Protein AF-A0A8X8KHN9-F1 (afdb_monomer)

Secondary structure (DSSP, 8-state):
--HHHHHHHHHHHHTTS---HHHHHHHHHHHHT-S---HHHHHHHHHHHTB-TT-BTTBB-HHHHHHHHHHHHHHHHH--

Structure (mmCIF, N/CA/C/O backbone):
data_AF-A0A8X8KHN9-F1
#
_entry.id   AF-A0A8X8KHN9-F1
#
loop_
_atom_site.group_PDB
_atom_site.id
_atom_site.type_symbol
_atom_site.label_atom_id
_atom_site.label_alt_id
_atom_site.label_comp_id
_atom_site.label_asym_id
_atom_site.label_entity_id
_atom_site.label_seq_id
_atom_site.pdbx_PDB_ins_code
_atom_site.Cartn_x
_atom_site.Cartn_y
_atom_site.Cartn_z
_atom_site.occupancy
_atom_site.B_iso_or_equiv
_atom_site.auth_seq_id
_atom_site.auth_comp_id
_atom_site.auth_asym_id
_atom_site.auth_atom_id
_atom_site.pdbx_PDB_model_num
ATOM 1 N N . MET A 1 1 ? -9.228 15.068 5.396 1.00 61.38 1 MET A N 1
ATOM 2 C CA . MET A 1 1 ? -8.420 13.858 5.177 1.00 61.38 1 MET A CA 1
ATOM 3 C C . MET A 1 1 ? -9.356 12.782 4.681 1.00 61.38 1 MET A C 1
ATOM 5 O O . MET A 1 1 ? -10.350 12.539 5.356 1.00 61.38 1 MET A O 1
ATOM 9 N N . ASP A 1 2 ? -9.134 12.256 3.481 1.00 81.56 2 ASP A N 1
ATOM 10 C CA . ASP A 1 2 ? -10.084 11.344 2.838 1.00 81.56 2 ASP A CA 1
ATOM 11 C C . ASP A 1 2 ? -9.649 9.885 3.044 1.00 81.56 2 ASP A C 1
ATOM 13 O O . ASP A 1 2 ? -8.959 9.288 2.218 1.00 81.56 2 ASP A O 1
ATOM 17 N N . TYR A 1 3 ? -10.009 9.332 4.207 1.00 87.50 3 TYR A N 1
ATOM 18 C CA . TYR A 1 3 ? -9.719 7.940 4.568 1.00 87.50 3 TYR A CA 1
ATOM 19 C C . TYR A 1 3 ? -10.340 6.939 3.588 1.00 87.50 3 TYR A C 1
ATOM 21 O O . TYR A 1 3 ? -9.722 5.924 3.282 1.00 87.50 3 TYR A O 1
ATOM 29 N N . ASN A 1 4 ? -11.528 7.238 3.056 1.00 90.69 4 ASN A N 1
ATOM 30 C CA . ASN A 1 4 ? -12.194 6.369 2.089 1.00 90.69 4 ASN A CA 1
ATOM 31 C C . ASN A 1 4 ? -11.428 6.338 0.767 1.00 90.69 4 ASN A C 1
ATOM 33 O O . ASN A 1 4 ? -11.247 5.269 0.190 1.00 90.69 4 ASN A O 1
ATOM 37 N N . GLN A 1 5 ? -10.926 7.491 0.316 1.00 94.31 5 GLN A N 1
ATOM 38 C CA . GLN A 1 5 ? -10.071 7.559 -0.866 1.00 94.31 5 GLN A CA 1
ATOM 39 C C . GLN A 1 5 ? -8.756 6.792 -0.672 1.00 94.31 5 GLN A C 1
ATOM 41 O O . GLN A 1 5 ? -8.312 6.109 -1.593 1.00 94.31 5 GLN A O 1
ATOM 46 N N . LEU A 1 6 ? -8.133 6.889 0.507 1.00 95.25 6 LEU A N 1
ATOM 47 C CA . LEU A 1 6 ? -6.925 6.126 0.825 1.00 95.25 6 LEU A CA 1
ATOM 48 C C . LEU A 1 6 ? -7.197 4.617 0.787 1.00 95.25 6 LEU A C 1
ATOM 50 O O . LEU A 1 6 ? -6.472 3.887 0.115 1.00 95.25 6 LEU A O 1
ATOM 54 N N . ILE A 1 7 ? -8.257 4.159 1.457 1.00 95.56 7 ILE A N 1
ATOM 55 C CA . ILE A 1 7 ? -8.636 2.741 1.484 1.00 95.56 7 ILE A CA 1
ATOM 56 C C . ILE A 1 7 ? -8.927 2.231 0.067 1.00 95.56 7 ILE A C 1
ATOM 58 O O . ILE A 1 7 ? -8.364 1.211 -0.314 1.00 95.56 7 ILE A O 1
ATOM 62 N N . ASP A 1 8 ? -9.708 2.958 -0.740 1.00 96.44 8 ASP A N 1
ATOM 63 C CA . ASP A 1 8 ? -10.015 2.583 -2.131 1.00 96.44 8 ASP A CA 1
ATOM 64 C C . ASP A 1 8 ? -8.746 2.411 -2.980 1.00 96.44 8 ASP A C 1
ATOM 66 O O . ASP A 1 8 ? -8.600 1.430 -3.710 1.00 96.44 8 ASP A O 1
ATOM 70 N N . LYS A 1 9 ? -7.78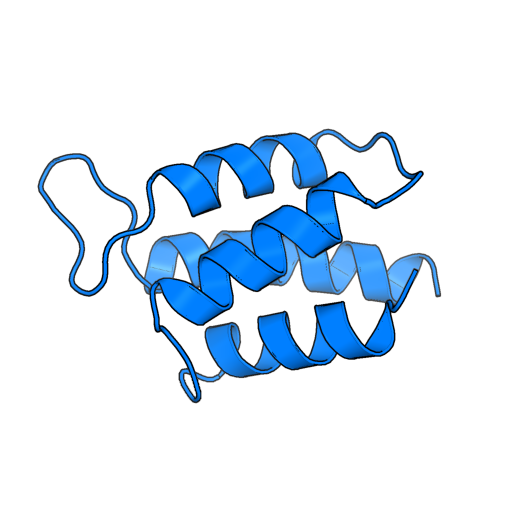7 3.334 -2.860 1.00 97.38 9 LYS A N 1
ATOM 71 C CA . LYS A 1 9 ? -6.515 3.249 -3.591 1.00 97.38 9 LYS A CA 1
ATOM 72 C C . LYS A 1 9 ? -5.665 2.066 -3.161 1.00 97.38 9 LYS A C 1
ATOM 74 O O . LYS A 1 9 ? -5.096 1.382 -4.016 1.00 97.38 9 LYS A O 1
ATOM 79 N N . ILE A 1 10 ? -5.590 1.824 -1.853 1.00 97.25 10 ILE A N 1
ATOM 80 C CA . ILE A 1 10 ? -4.858 0.682 -1.321 1.00 97.25 10 ILE A CA 1
ATOM 81 C C . ILE A 1 10 ? -5.515 -0.627 -1.776 1.00 97.25 10 ILE A C 1
ATOM 83 O O . ILE A 1 10 ? -4.817 -1.521 -2.249 1.00 97.25 10 ILE A O 1
ATOM 87 N N . GLU A 1 11 ? -6.842 -0.740 -1.697 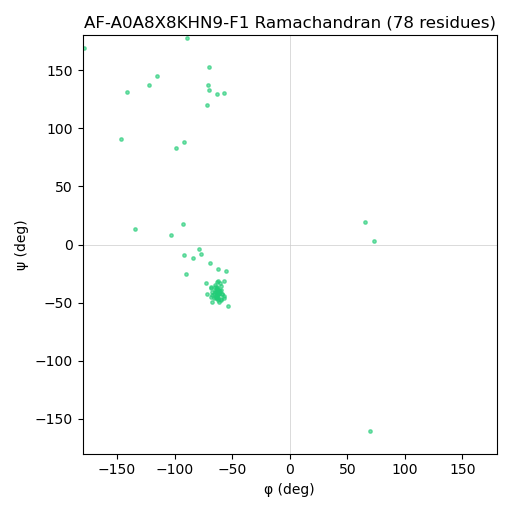1.00 97.25 11 GLU A N 1
ATOM 88 C CA . GLU A 1 11 ? -7.574 -1.931 -2.140 1.00 97.25 11 GLU A CA 1
ATOM 89 C C . GLU A 1 11 ? -7.379 -2.190 -3.639 1.00 97.25 11 GLU A C 1
ATOM 91 O O . GLU A 1 11 ? -7.105 -3.327 -4.022 1.00 97.25 11 GLU A O 1
ATOM 96 N N . LYS A 1 12 ? -7.399 -1.150 -4.484 1.00 97.81 12 LYS A N 1
ATOM 97 C CA . LYS A 1 12 ? -7.073 -1.276 -5.916 1.00 97.81 12 LYS A CA 1
ATOM 98 C C . LYS A 1 12 ? -5.660 -1.795 -6.163 1.00 97.81 12 LYS A C 1
ATOM 100 O O . LYS A 1 12 ? -5.465 -2.605 -7.067 1.00 97.81 12 LYS A O 1
ATOM 105 N N . PHE A 1 13 ? -4.677 -1.365 -5.373 1.00 97.31 13 PHE A N 1
ATOM 106 C CA . PHE A 1 13 ? -3.318 -1.893 -5.491 1.00 97.31 13 PHE A CA 1
ATOM 107 C C . PHE A 1 13 ? -3.261 -3.368 -5.069 1.00 97.31 13 PHE A C 1
ATOM 109 O O . PHE A 1 13 ? -2.767 -4.210 -5.815 1.00 97.31 13 PHE A O 1
ATOM 116 N N . VAL A 1 14 ? -3.818 -3.694 -3.897 1.00 96.69 14 VAL A N 1
ATOM 117 C CA . VAL A 1 14 ? -3.814 -5.050 -3.318 1.00 96.69 14 VAL A CA 1
ATOM 118 C C . VAL A 1 14 ? -4.536 -6.060 -4.219 1.00 96.69 14 VAL A C 1
ATOM 120 O O . VAL A 1 14 ? -4.054 -7.180 -4.396 1.00 96.69 14 VAL A O 1
ATOM 123 N N . ASN A 1 15 ? -5.649 -5.660 -4.840 1.00 95.69 15 ASN A N 1
ATOM 124 C CA . ASN A 1 15 ? -6.408 -6.487 -5.785 1.00 95.69 15 ASN A CA 1
ATOM 125 C C . ASN A 1 15 ? -5.783 -6.543 -7.187 1.00 95.69 15 ASN A C 1
ATOM 127 O O . ASN A 1 15 ? -6.254 -7.295 -8.039 1.00 95.69 15 ASN A O 1
ATOM 131 N N . LYS A 1 16 ? -4.695 -5.797 -7.413 1.00 94.12 16 LYS A N 1
ATOM 132 C CA . LYS A 1 16 ? -4.000 -5.635 -8.698 1.00 94.12 16 LYS A CA 1
ATOM 133 C C . LYS A 1 16 ? -4.812 -4.924 -9.786 1.00 94.12 16 LYS A C 1
ATOM 135 O O . LYS A 1 16 ? -4.457 -5.010 -10.960 1.00 94.12 16 LYS A O 1
ATOM 140 N N . ASP A 1 17 ? -5.850 -4.189 -9.401 1.00 96.94 17 ASP A N 1
ATOM 141 C CA . ASP A 1 17 ? -6.641 -3.354 -10.309 1.00 96.94 17 ASP A CA 1
ATOM 142 C C . ASP A 1 17 ? -5.861 -2.104 -10.750 1.00 96.94 17 ASP A C 1
ATOM 144 O O . ASP A 1 17 ? -6.008 -1.642 -11.881 1.00 96.94 17 ASP A O 1
ATOM 148 N N . ASP A 1 18 ? -5.003 -1.566 -9.872 1.00 96.81 18 ASP A N 1
ATOM 149 C CA . ASP A 1 18 ? -4.109 -0.445 -10.180 1.00 96.81 18 ASP A CA 1
ATOM 150 C C . ASP A 1 18 ? -2.774 -0.552 -9.423 1.00 96.81 18 ASP A C 1
ATOM 152 O O . ASP A 1 18 ? -2.604 -0.040 -8.315 1.00 96.81 18 ASP A O 1
ATOM 156 N N . ILE A 1 19 ? -1.802 -1.207 -10.060 1.00 95.44 19 ILE A N 1
ATOM 157 C CA . ILE A 1 19 ? -0.410 -1.314 -9.591 1.00 95.44 19 ILE A CA 1
ATOM 158 C C . ILE A 1 19 ? 0.489 -0.210 -10.169 1.00 95.44 19 ILE A C 1
ATOM 160 O O . ILE A 1 19 ? 1.710 -0.348 -10.226 1.00 95.44 19 ILE A O 1
ATOM 164 N N . SER A 1 20 ? -0.080 0.875 -10.693 1.00 95.38 20 SER A N 1
ATOM 165 C CA . SER A 1 20 ? 0.722 1.917 -11.330 1.00 95.38 20 SER A CA 1
ATOM 166 C C . SER A 1 20 ? 1.557 2.700 -10.314 1.00 95.38 20 SER A C 1
ATOM 168 O O . SER A 1 20 ? 1.163 2.893 -9.164 1.00 95.38 20 SER A O 1
ATOM 170 N N . LEU A 1 21 ? 2.692 3.240 -10.776 1.00 93.94 21 LEU A N 1
ATOM 171 C CA . LEU A 1 21 ? 3.510 4.160 -9.978 1.00 93.94 21 LEU A CA 1
ATOM 172 C C . LEU A 1 21 ? 2.703 5.390 -9.519 1.0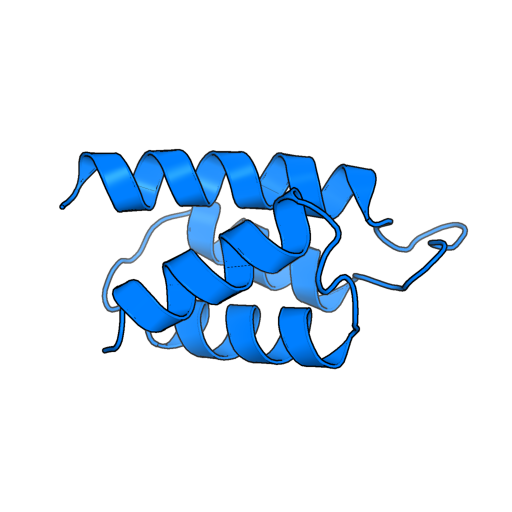0 93.94 21 LEU A C 1
ATOM 174 O O . LEU A 1 21 ? 2.926 5.931 -8.439 1.00 93.94 21 LEU A O 1
ATOM 178 N N . LYS A 1 22 ? 1.734 5.814 -10.338 1.00 96.06 22 LYS A N 1
ATOM 179 C CA . LYS A 1 22 ? 0.832 6.915 -10.010 1.00 96.06 22 LYS A CA 1
ATOM 180 C C . LYS A 1 22 ? -0.032 6.583 -8.791 1.00 96.06 22 LYS A C 1
ATOM 182 O O . LYS A 1 22 ? -0.128 7.412 -7.894 1.00 96.06 22 LYS A O 1
ATOM 187 N N . ASN A 1 23 ? -0.621 5.386 -8.733 1.00 96.94 23 ASN A N 1
ATOM 188 C CA . ASN A 1 23 ? -1.427 4.987 -7.580 1.00 96.94 23 ASN A CA 1
ATOM 189 C C 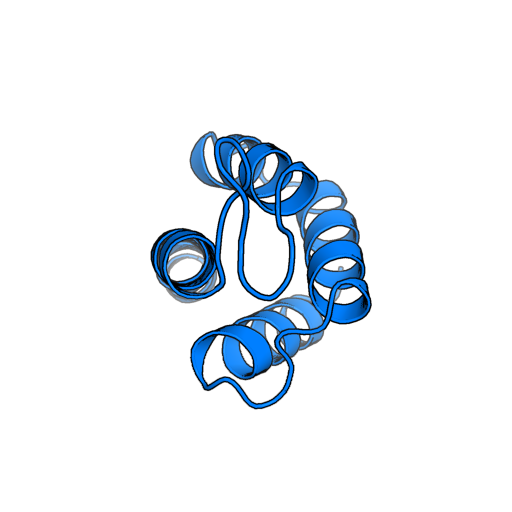. ASN A 1 23 ? -0.581 4.946 -6.299 1.00 96.94 23 ASN A C 1
ATOM 191 O O . ASN A 1 23 ? -0.995 5.488 -5.280 1.00 96.94 23 ASN A O 1
ATOM 195 N N . THR A 1 24 ? 0.643 4.408 -6.354 1.00 95.69 24 THR A N 1
ATOM 196 C CA . THR A 1 24 ? 1.545 4.398 -5.187 1.00 95.69 24 THR A CA 1
ATOM 197 C C . THR A 1 24 ? 1.936 5.792 -4.706 1.00 95.69 24 THR A C 1
ATOM 199 O O . THR A 1 24 ? 1.931 6.020 -3.502 1.00 95.69 24 THR A O 1
ATOM 202 N N . GLN A 1 25 ? 2.196 6.737 -5.614 1.00 95.25 25 GLN A N 1
ATOM 203 C CA . GLN A 1 25 ? 2.476 8.135 -5.252 1.00 95.25 25 GLN A CA 1
ATOM 204 C C . GLN A 1 25 ? 1.261 8.810 -4.605 1.00 95.25 25 GLN A C 1
ATOM 206 O O . GLN A 1 25 ? 1.387 9.579 -3.658 1.00 95.25 25 GLN A O 1
ATOM 211 N N . GLU A 1 26 ? 0.058 8.521 -5.102 1.00 96.31 26 GLU A N 1
ATOM 212 C CA . GLU A 1 26 ? -1.170 9.057 -4.516 1.00 96.31 26 GLU A CA 1
ATOM 213 C C . GLU A 1 26 ? -1.441 8.461 -3.124 1.00 96.31 26 GLU A C 1
ATOM 215 O O . GLU A 1 26 ? -1.875 9.190 -2.233 1.00 96.31 26 GLU A O 1
ATOM 220 N N . ILE A 1 27 ? -1.151 7.171 -2.911 1.00 96.56 27 ILE A N 1
ATOM 221 C CA . ILE A 1 27 ? -1.204 6.536 -1.585 1.00 96.56 27 ILE A CA 1
ATOM 222 C C . ILE A 1 27 ? -0.190 7.197 -0.644 1.00 96.56 27 ILE A C 1
ATOM 224 O O . ILE A 1 27 ? -0.563 7.563 0.465 1.00 96.56 27 ILE A O 1
ATOM 228 N N . GLU A 1 28 ? 1.054 7.394 -1.083 1.00 95.44 28 GLU A N 1
ATOM 229 C CA . GLU A 1 28 ? 2.124 8.035 -0.305 1.00 95.44 28 GLU A CA 1
ATOM 230 C C . GLU A 1 28 ? 1.695 9.412 0.218 1.00 95.44 28 GLU A C 1
ATOM 232 O O . GLU A 1 28 ? 1.694 9.645 1.425 1.00 95.44 28 GLU A O 1
ATOM 237 N N . VAL A 1 29 ? 1.209 10.285 -0.669 1.00 94.19 29 VAL A N 1
ATOM 238 C CA . VAL A 1 29 ? 0.724 11.623 -0.298 1.00 94.19 29 VAL A CA 1
ATOM 239 C C . VAL A 1 29 ? -0.441 11.546 0.693 1.00 94.19 29 VAL A C 1
ATOM 241 O O . VAL A 1 29 ? -0.533 12.349 1.621 1.00 94.19 29 VAL A O 1
ATOM 244 N N . LEU A 1 30 ? -1.369 10.603 0.517 1.00 94.75 30 LEU A N 1
ATOM 245 C CA . LEU A 1 30 ? -2.493 10.438 1.443 1.00 94.75 30 LEU A CA 1
ATOM 246 C C . LEU A 1 30 ? -2.037 9.933 2.820 1.00 94.75 30 LEU A C 1
ATOM 248 O O . LEU A 1 30 ? -2.586 10.387 3.824 1.00 94.75 30 LEU A O 1
ATOM 252 N N . LEU A 1 31 ? -1.034 9.052 2.868 1.00 93.62 31 LEU A N 1
ATOM 253 C CA . LEU A 1 31 ? -0.415 8.565 4.102 1.00 93.62 31 LEU A CA 1
ATOM 254 C C . LEU A 1 31 ? 0.351 9.672 4.838 1.00 93.62 31 LEU A C 1
ATOM 256 O O . LEU A 1 31 ? 0.191 9.810 6.046 1.00 93.62 31 LEU A O 1
ATOM 260 N N . GLU A 1 32 ? 1.122 10.501 4.129 1.00 91.50 32 GLU A N 1
ATOM 261 C CA . GLU A 1 32 ? 1.841 11.645 4.717 1.00 91.50 32 GLU A CA 1
ATOM 262 C C . GLU A 1 32 ? 0.900 12.683 5.335 1.00 91.50 32 GLU A C 1
ATOM 264 O O . GLU A 1 32 ? 1.238 13.345 6.316 1.00 91.50 32 GLU A O 1
ATOM 269 N N . ASN A 1 33 ? -0.301 12.821 4.771 1.00 90.94 33 ASN A N 1
ATOM 270 C CA . ASN A 1 33 ? -1.315 13.731 5.287 1.00 90.94 33 ASN A CA 1
ATOM 271 C C . ASN A 1 33 ? -2.031 13.194 6.537 1.00 90.94 33 ASN A C 1
ATOM 273 O O . ASN A 1 33 ? -2.804 13.946 7.138 1.00 90.94 33 ASN A O 1
ATOM 277 N N . LEU A 1 34 ? -1.800 11.933 6.937 1.00 88.00 34 LEU A N 1
ATOM 278 C CA . LEU A 1 34 ? -2.360 11.372 8.163 1.00 88.00 34 LEU A CA 1
ATOM 279 C C . LEU A 1 34 ? -1.836 12.118 9.397 1.00 88.00 34 LEU A C 1
ATOM 281 O O . LEU A 1 34 ? -0.638 12.272 9.601 1.00 88.00 34 LEU A O 1
ATOM 285 N N . ILE A 1 35 ? -2.748 12.539 10.281 1.00 79.38 35 ILE A N 1
ATOM 286 C CA . ILE A 1 35 ? -2.384 13.125 11.590 1.00 79.38 35 ILE A CA 1
ATOM 287 C C . ILE A 1 35 ? -1.785 12.050 12.526 1.00 79.38 35 ILE A C 1
ATOM 289 O O . ILE A 1 35 ? -1.146 12.363 13.533 1.00 79.38 35 ILE A O 1
ATOM 293 N N . ILE A 1 36 ? -1.983 10.774 12.189 1.00 76.56 36 ILE A N 1
ATOM 294 C CA . ILE A 1 36 ? -1.514 9.618 12.948 1.00 76.56 36 ILE A CA 1
ATOM 295 C C . ILE A 1 36 ? 0.007 9.496 12.806 1.00 76.56 36 ILE A C 1
ATOM 297 O O . ILE A 1 36 ? 0.530 9.305 11.711 1.00 76.56 36 ILE A O 1
ATOM 301 N N . LYS A 1 37 ? 0.718 9.557 13.936 1.00 74.88 37 LYS A N 1
ATOM 302 C CA . LYS A 1 37 ? 2.146 9.228 14.013 1.00 74.88 37 LYS A CA 1
ATOM 303 C C . LYS A 1 37 ? 2.308 7.759 14.367 1.00 74.88 37 LYS A C 1
ATOM 305 O O . LYS A 1 37 ? 2.396 7.416 15.542 1.00 74.88 37 LYS A O 1
ATOM 310 N N . ASP A 1 38 ? 2.337 6.925 13.340 1.00 89.12 38 ASP A N 1
ATOM 311 C CA . ASP A 1 38 ? 2.522 5.485 13.465 1.00 89.12 38 ASP A CA 1
ATOM 312 C C . ASP A 1 38 ? 3.751 5.034 12.652 1.00 89.12 38 ASP A C 1
ATOM 314 O O . ASP A 1 38 ? 4.019 5.526 11.546 1.00 89.12 38 ASP A O 1
ATOM 318 N N . GLU A 1 39 ? 4.551 4.144 13.241 1.00 92.38 39 GLU A N 1
ATOM 319 C CA . GLU A 1 39 ? 5.802 3.654 12.654 1.00 92.38 39 GLU A CA 1
ATOM 320 C C . GLU A 1 39 ? 5.547 2.855 11.370 1.00 92.38 39 GLU A C 1
ATOM 322 O O . GLU A 1 39 ? 6.279 3.026 10.396 1.00 92.38 39 GLU A O 1
ATOM 327 N N . LEU A 1 40 ? 4.458 2.077 11.315 1.00 93.62 40 LEU A N 1
ATOM 328 C CA . LEU A 1 40 ? 4.052 1.327 10.127 1.00 93.62 40 LEU A CA 1
ATOM 329 C C . LEU A 1 40 ? 3.714 2.268 8.969 1.00 93.62 40 LEU A C 1
ATOM 331 O O . LEU A 1 40 ? 4.055 1.978 7.822 1.00 93.62 40 LEU A O 1
ATOM 335 N N . ILE A 1 41 ? 3.061 3.400 9.247 1.00 93.31 41 ILE A N 1
ATOM 336 C CA . ILE A 1 41 ? 2.746 4.405 8.220 1.00 93.31 41 ILE A CA 1
ATOM 337 C C . ILE A 1 41 ? 4.038 5.002 7.656 1.00 93.31 41 ILE A C 1
ATOM 339 O O . ILE A 1 41 ? 4.211 5.059 6.438 1.00 93.31 41 ILE A O 1
ATOM 343 N N . THR A 1 42 ? 4.974 5.369 8.534 1.00 92.69 42 THR A N 1
ATOM 344 C CA . THR A 1 42 ? 6.272 5.940 8.138 1.00 92.69 42 THR A CA 1
ATOM 345 C C . THR A 1 42 ? 7.103 4.942 7.323 1.00 92.69 42 THR A C 1
ATOM 347 O O . THR A 1 42 ? 7.640 5.291 6.274 1.00 92.69 42 THR A O 1
ATOM 350 N N . GLU A 1 43 ? 7.171 3.683 7.759 1.00 94.38 43 GLU A N 1
ATOM 351 C CA . GLU A 1 43 ? 7.839 2.603 7.025 1.00 94.38 43 GLU A CA 1
ATOM 352 C C . GLU A 1 43 ? 7.191 2.371 5.652 1.00 94.38 43 GLU A C 1
ATOM 354 O O . GLU A 1 43 ? 7.885 2.199 4.650 1.00 94.38 43 GLU A O 1
ATOM 359 N N . THR A 1 44 ? 5.858 2.407 5.582 1.00 95.50 44 THR A N 1
ATOM 360 C CA . THR A 1 44 ? 5.123 2.185 4.331 1.00 95.50 44 THR A CA 1
ATOM 361 C C . THR A 1 44 ? 5.407 3.270 3.300 1.00 95.50 44 THR A C 1
ATOM 363 O O . THR A 1 44 ? 5.604 2.944 2.133 1.00 95.50 44 THR A O 1
ATOM 366 N N . ILE A 1 45 ? 5.490 4.537 3.714 1.00 94.56 45 ILE A N 1
ATOM 367 C CA . ILE A 1 45 ? 5.880 5.650 2.832 1.00 94.56 45 ILE A CA 1
ATOM 368 C C . ILE A 1 45 ? 7.262 5.383 2.210 1.00 94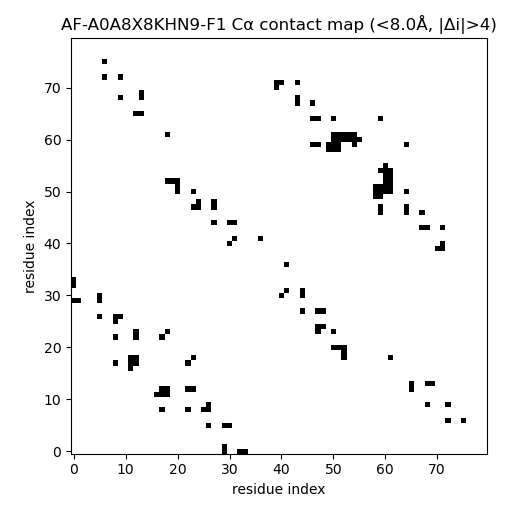.56 45 ILE A C 1
ATOM 370 O O . ILE A 1 45 ? 7.418 5.453 0.992 1.00 94.56 45 ILE A O 1
ATOM 374 N N . LEU A 1 46 ? 8.244 4.958 3.013 1.00 92.75 46 LEU A N 1
ATOM 375 C CA . LEU A 1 46 ? 9.583 4.607 2.516 1.00 92.75 46 LEU A CA 1
ATOM 376 C C . LEU A 1 46 ? 9.561 3.406 1.552 1.00 92.75 46 LEU A C 1
ATOM 378 O O . LEU A 1 46 ? 10.291 3.378 0.557 1.00 92.75 46 LEU A O 1
ATOM 382 N N . PHE A 1 47 ? 8.710 2.415 1.822 1.00 93.50 47 PHE A N 1
ATOM 383 C CA . PHE A 1 47 ? 8.502 1.276 0.926 1.00 93.50 47 PHE A CA 1
ATOM 384 C C . PHE A 1 47 ? 7.913 1.709 -0.420 1.00 93.50 47 PHE A C 1
ATOM 386 O O . PHE A 1 47 ? 8.412 1.292 -1.464 1.00 93.50 47 PHE A O 1
ATOM 393 N N . LEU A 1 48 ? 6.901 2.577 -0.412 1.00 94.56 48 LEU A N 1
ATOM 394 C CA . LEU A 1 48 ? 6.270 3.097 -1.627 1.00 94.56 48 LEU A CA 1
ATOM 395 C C . LEU A 1 48 ? 7.249 3.921 -2.469 1.00 94.56 48 LEU A C 1
ATOM 397 O O . LEU A 1 48 ? 7.279 3.758 -3.687 1.00 94.56 48 LEU A O 1
ATOM 401 N N . ALA A 1 49 ? 8.120 4.710 -1.837 1.00 91.00 49 ALA A N 1
ATOM 402 C CA . ALA A 1 49 ? 9.149 5.485 -2.532 1.00 91.00 49 ALA A CA 1
ATOM 403 C C . ALA A 1 49 ? 10.168 4.615 -3.302 1.00 91.00 49 ALA A C 1
ATOM 405 O O . ALA A 1 49 ? 10.821 5.088 -4.232 1.00 91.00 49 ALA A O 1
ATOM 406 N N . SER A 1 50 ? 10.304 3.336 -2.934 1.00 90.38 50 SER A N 1
ATOM 407 C CA . SER A 1 50 ? 11.186 2.364 -3.599 1.00 90.38 50 SER A CA 1
ATOM 408 C C . SER A 1 50 ? 10.444 1.386 -4.515 1.00 90.38 50 SER A C 1
ATOM 410 O O . SER A 1 50 ? 11.052 0.439 -5.023 1.00 90.38 50 SER A O 1
ATOM 412 N N . TYR A 1 51 ? 9.146 1.606 -4.746 1.00 92.94 51 TYR A N 1
ATOM 413 C CA . TYR A 1 51 ? 8.345 0.780 -5.637 1.00 92.94 51 TYR A CA 1
ATOM 414 C C . TYR A 1 51 ? 8.710 0.989 -7.108 1.00 92.94 51 TYR A C 1
ATOM 416 O O . TYR A 1 51 ? 8.824 2.115 -7.602 1.00 92.94 51 TYR A O 1
ATOM 424 N N . ARG A 1 52 ? 8.793 -0.121 -7.845 1.00 89.81 52 ARG A N 1
ATOM 425 C CA . ARG A 1 52 ? 8.832 -0.120 -9.305 1.00 89.81 52 ARG A CA 1
ATOM 426 C C . ARG A 1 52 ? 8.009 -1.284 -9.855 1.00 89.81 52 ARG A C 1
ATOM 428 O O . ARG A 1 52 ? 8.244 -2.418 -9.444 1.00 89.81 52 ARG A O 1
ATOM 435 N N . PRO A 1 53 ? 7.121 -1.045 -10.837 1.00 85.06 53 PRO A N 1
ATOM 436 C CA . PRO A 1 53 ? 6.415 -2.129 -11.513 1.00 85.06 53 PRO A CA 1
ATOM 437 C C . PRO A 1 53 ? 7.387 -3.136 -12.147 1.00 85.06 53 PRO A C 1
ATOM 439 O O . PRO A 1 53 ? 8.320 -2.738 -12.852 1.00 85.06 53 PRO A O 1
ATOM 442 N N . GLY A 1 54 ? 7.175 -4.428 -11.894 1.00 78.31 54 GLY A N 1
ATOM 443 C CA . GLY A 1 54 ? 8.076 -5.522 -12.275 1.00 78.31 54 GLY A CA 1
ATOM 444 C C . GLY A 1 54 ? 9.370 -5.617 -11.454 1.00 78.31 54 GLY A C 1
ATOM 445 O O . GLY A 1 54 ? 10.208 -6.471 -11.744 1.00 78.31 54 GLY A O 1
ATOM 446 N N . GLY A 1 55 ? 9.542 -4.756 -10.447 1.00 73.19 55 GLY A N 1
ATOM 447 C CA . GLY A 1 55 ? 10.678 -4.739 -9.532 1.00 73.19 55 GLY A CA 1
ATOM 448 C C . GLY A 1 55 ? 12.008 -4.293 -10.151 1.00 73.19 55 GLY A C 1
ATOM 449 O O . GLY A 1 55 ? 12.091 -3.611 -11.178 1.00 73.19 55 GLY A O 1
ATOM 450 N N . GLY A 1 56 ? 13.085 -4.664 -9.464 1.00 73.00 56 GLY A N 1
ATOM 451 C CA . GLY A 1 56 ? 14.482 -4.472 -9.845 1.00 73.00 56 GLY A CA 1
ATOM 452 C C . GLY A 1 56 ? 15.387 -5.090 -8.778 1.00 73.00 56 GLY A C 1
ATOM 453 O O . GLY A 1 56 ? 14.909 -5.429 -7.704 1.00 73.00 56 GLY A O 1
ATOM 454 N N . GLU A 1 57 ? 16.691 -5.211 -9.035 1.00 74.56 57 GLU A N 1
ATOM 455 C CA . GLU A 1 57 ? 17.639 -5.877 -8.113 1.00 74.56 57 GLU A CA 1
ATOM 456 C C . GLU A 1 57 ? 17.625 -5.293 -6.680 1.00 74.56 57 GLU A C 1
ATOM 458 O O . GLU A 1 57 ? 17.951 -5.987 -5.721 1.00 74.56 57 GLU A O 1
ATOM 463 N N . TYR A 1 58 ? 17.171 -4.041 -6.534 1.00 74.69 58 TYR A N 1
ATOM 464 C CA . TYR A 1 58 ? 17.068 -3.310 -5.266 1.0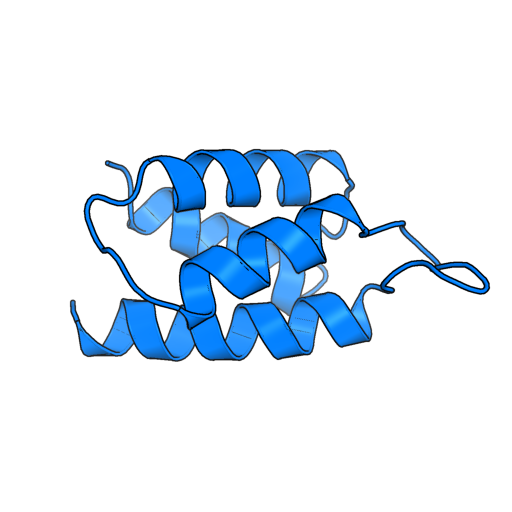0 74.69 58 TYR A CA 1
ATOM 465 C C . TYR A 1 58 ? 15.735 -2.564 -5.080 1.00 74.69 58 TYR A C 1
ATOM 467 O O . TYR A 1 58 ? 15.655 -1.674 -4.237 1.00 74.69 58 TYR A O 1
ATOM 475 N N . MET A 1 59 ? 14.714 -2.848 -5.897 1.00 82.56 59 MET A N 1
ATOM 476 C CA . MET A 1 59 ? 13.429 -2.135 -5.842 1.00 82.56 59 MET A CA 1
ATOM 477 C C . MET A 1 59 ? 12.301 -3.064 -5.428 1.00 82.56 59 MET A C 1
ATOM 479 O O . MET A 1 59 ? 12.291 -4.230 -5.821 1.00 82.56 59 MET A O 1
ATOM 483 N N . ASN A 1 60 ? 11.346 -2.516 -4.676 1.00 84.31 60 ASN A N 1
ATOM 484 C CA . ASN A 1 60 ? 10.190 -3.272 -4.231 1.00 84.31 60 ASN A CA 1
ATOM 485 C C . ASN A 1 60 ? 9.263 -3.583 -5.409 1.00 84.31 60 ASN A C 1
ATOM 487 O O . ASN A 1 60 ? 8.937 -2.692 -6.201 1.00 84.31 60 ASN A O 1
ATOM 491 N N . ASP A 1 61 ? 8.833 -4.838 -5.501 1.00 89.19 61 ASP A N 1
ATOM 492 C CA . ASP A 1 61 ? 7.837 -5.291 -6.472 1.00 89.19 61 ASP A CA 1
ATOM 493 C C . ASP A 1 61 ? 6.399 -5.172 -5.932 1.00 89.19 61 ASP A C 1
ATOM 495 O O . ASP A 1 61 ? 6.153 -4.788 -4.783 1.00 89.19 61 ASP A O 1
ATOM 499 N N . GLU A 1 62 ? 5.414 -5.514 -6.764 1.00 92.62 62 GLU A N 1
ATOM 500 C CA . GLU A 1 62 ? 3.998 -5.443 -6.401 1.00 92.62 62 GLU A CA 1
ATOM 501 C C . GLU A 1 62 ? 3.658 -6.336 -5.206 1.00 92.62 62 GLU A C 1
ATOM 503 O O . GLU A 1 62 ? 2.780 -5.998 -4.413 1.00 92.62 62 GLU A O 1
ATOM 508 N N . SER A 1 63 ? 4.326 -7.481 -5.064 1.00 91.56 63 SER A N 1
ATOM 509 C CA . SER A 1 63 ? 4.040 -8.444 -3.999 1.00 91.56 63 SER A CA 1
ATOM 510 C C . SER A 1 63 ? 4.507 -7.907 -2.651 1.00 91.56 63 SER A C 1
ATOM 512 O O . SER A 1 63 ? 3.770 -7.990 -1.667 1.00 91.56 63 SER A O 1
ATOM 514 N N . GLN A 1 64 ? 5.697 -7.309 -2.611 1.00 93.44 64 GLN A N 1
ATOM 515 C CA . GLN A 1 64 ? 6.256 -6.682 -1.414 1.00 93.44 64 GLN A CA 1
ATOM 516 C C . GLN A 1 64 ? 5.428 -5.468 -0.985 1.00 93.44 64 GLN A C 1
ATOM 518 O O . GLN A 1 64 ? 5.042 -5.370 0.183 1.00 93.44 64 GLN A O 1
ATOM 523 N N . ILE A 1 65 ? 5.063 -4.594 -1.930 1.00 95.19 65 ILE A N 1
ATOM 524 C CA . ILE A 1 65 ? 4.182 -3.457 -1.635 1.00 95.19 65 ILE A CA 1
ATOM 525 C C . ILE A 1 65 ? 2.804 -3.938 -1.168 1.00 95.19 65 ILE A C 1
ATOM 527 O O . ILE A 1 65 ? 2.286 -3.429 -0.176 1.00 95.19 65 ILE A O 1
ATOM 531 N N . THR A 1 66 ? 2.235 -4.970 -1.795 1.00 96.25 66 THR A N 1
ATOM 532 C CA . THR A 1 66 ? 0.944 -5.549 -1.380 1.00 96.25 66 THR A CA 1
ATOM 533 C C . THR A 1 66 ? 0.984 -6.054 0.061 1.00 96.25 66 THR A C 1
ATOM 535 O O . THR A 1 66 ? 0.044 -5.829 0.824 1.00 96.25 66 THR A O 1
ATOM 538 N N . GLN A 1 67 ? 2.059 -6.733 0.469 1.00 95.62 67 GLN A N 1
ATOM 539 C CA . GLN A 1 67 ? 2.200 -7.205 1.848 1.00 95.62 67 GLN A CA 1
ATOM 540 C C . GLN A 1 67 ? 2.228 -6.047 2.845 1.00 95.62 67 GLN A C 1
ATOM 542 O O . GLN A 1 67 ? 1.558 -6.117 3.875 1.00 95.62 67 GLN A O 1
ATOM 547 N N . GLN A 1 68 ? 2.962 -4.978 2.533 1.00 96.25 68 GLN A N 1
ATOM 548 C CA . GLN A 1 68 ? 3.053 -3.816 3.411 1.00 96.25 68 GLN A CA 1
ATOM 549 C C . GLN A 1 68 ? 1.718 -3.062 3.493 1.00 96.25 68 GLN A C 1
ATOM 551 O O . GLN A 1 68 ? 1.230 -2.770 4.585 1.00 96.25 68 GLN A O 1
ATOM 556 N N . LEU A 1 69 ? 1.065 -2.843 2.353 1.00 96.75 69 LEU A N 1
ATOM 557 C CA . LEU A 1 69 ? -0.231 -2.174 2.269 1.00 96.75 69 LEU A CA 1
ATOM 558 C C . LEU A 1 69 ? -1.359 -2.934 2.983 1.00 96.75 69 LEU A C 1
ATOM 560 O O . LEU A 1 69 ? -2.245 -2.309 3.563 1.00 96.75 69 LEU A O 1
ATOM 564 N N . ASN A 1 70 ? -1.315 -4.269 3.017 1.00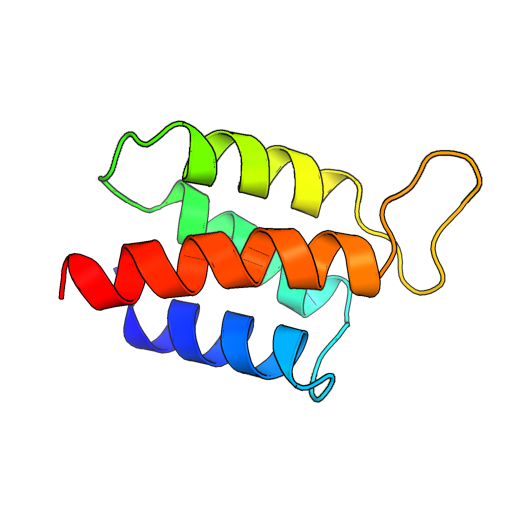 96.56 70 ASN A N 1
ATOM 565 C CA . ASN A 1 70 ? -2.275 -5.058 3.793 1.00 96.56 70 ASN A CA 1
ATOM 566 C C . ASN A 1 70 ? -2.180 -4.787 5.300 1.00 96.56 70 ASN A C 1
ATOM 568 O O . ASN A 1 70 ? -3.208 -4.737 5.975 1.00 96.56 70 ASN A O 1
ATOM 572 N N . LYS A 1 71 ? -0.973 -4.571 5.838 1.00 95.44 71 LYS A N 1
ATOM 573 C CA . LYS A 1 71 ? -0.806 -4.199 7.252 1.00 95.44 71 LYS A CA 1
ATOM 574 C C . LYS A 1 71 ? -1.450 -2.840 7.526 1.00 95.44 71 LYS A C 1
ATOM 576 O O . LYS A 1 71 ? -2.168 -2.689 8.510 1.00 95.44 71 LYS A O 1
ATOM 581 N N . VAL A 1 72 ? -1.239 -1.879 6.623 1.00 94.56 72 VAL A N 1
ATOM 582 C CA . VAL A 1 72 ? -1.849 -0.546 6.716 1.00 94.56 72 VAL A CA 1
ATOM 583 C C . VAL A 1 72 ? -3.371 -0.626 6.631 1.00 94.56 72 VAL A C 1
ATOM 585 O O . VAL A 1 72 ? -4.046 0.020 7.422 1.00 94.56 72 VAL A O 1
ATOM 588 N N . LEU A 1 73 ? -3.937 -1.459 5.751 1.00 93.94 73 LEU A N 1
ATOM 589 C CA . LEU A 1 73 ? -5.388 -1.670 5.699 1.00 93.94 73 LEU A CA 1
ATOM 590 C C . LEU A 1 73 ? -5.954 -2.185 7.022 1.00 93.94 73 LEU A C 1
ATOM 592 O O . LEU A 1 73 ? -7.013 -1.722 7.437 1.00 93.94 73 LEU A O 1
ATOM 59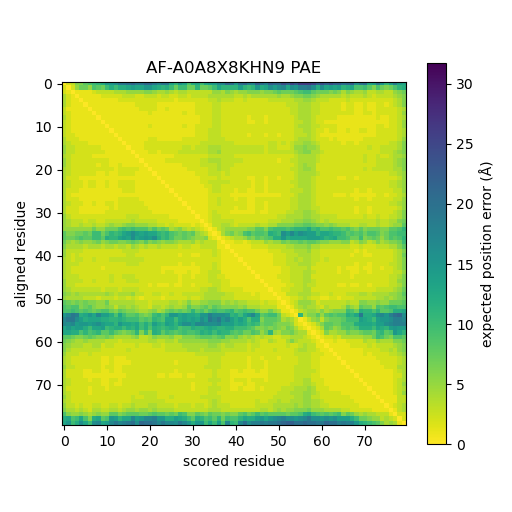6 N N . VAL A 1 74 ? -5.273 -3.130 7.677 1.00 93.62 74 VAL A N 1
ATOM 597 C CA . VAL A 1 74 ? -5.703 -3.636 8.989 1.00 93.62 74 VAL A CA 1
ATOM 598 C C . VAL A 1 74 ? -5.700 -2.513 10.024 1.00 93.62 74 VAL A C 1
ATOM 600 O O . VAL A 1 74 ? -6.700 -2.354 10.715 1.00 93.62 74 VAL A O 1
ATOM 603 N N . LEU A 1 75 ? -4.632 -1.708 10.078 1.00 91.31 75 LEU A N 1
ATOM 604 C CA . LEU A 1 75 ? -4.529 -0.555 10.980 1.00 91.31 75 LEU A CA 1
ATOM 605 C C . LEU A 1 75 ? -5.649 0.473 10.731 1.00 91.31 75 LEU A C 1
ATOM 607 O O . LEU A 1 75 ? -6.323 0.910 11.660 1.00 91.31 75 LEU A O 1
ATOM 611 N N . LEU A 1 76 ? -5.882 0.841 9.468 1.00 89.19 76 LEU A N 1
ATOM 612 C CA . LEU A 1 76 ? -6.904 1.826 9.102 1.00 89.19 76 LEU A CA 1
ATOM 613 C C . LEU A 1 76 ? -8.324 1.343 9.428 1.00 89.19 76 LEU A C 1
ATOM 615 O O . LEU A 1 76 ? -9.157 2.157 9.809 1.00 89.19 76 LEU A O 1
ATOM 619 N N . LYS A 1 77 ? -8.591 0.037 9.295 1.00 86.69 77 LYS A N 1
ATOM 620 C CA . LYS A 1 77 ? -9.893 -0.587 9.595 1.00 86.69 77 LYS A CA 1
ATOM 621 C C . LYS A 1 77 ? -10.086 -0.938 11.075 1.00 86.69 77 LYS A C 1
ATOM 623 O O . LYS A 1 77 ? -11.181 -1.334 11.453 1.00 86.69 77 LYS A O 1
ATOM 628 N N . SER A 1 78 ? -9.039 -0.885 11.900 1.00 82.81 78 SER A N 1
ATOM 629 C CA . SER A 1 78 ? -9.162 -1.092 13.350 1.00 82.81 78 SER A CA 1
ATOM 630 C C . SER A 1 78 ? -9.425 0.201 14.119 1.00 82.81 78 SER A C 1
ATOM 632 O O . SER A 1 78 ? -9.992 0.152 15.206 1.00 82.81 78 SER A O 1
ATOM 634 N N . GLU A 1 79 ? -9.010 1.341 13.567 1.00 68.44 79 GLU A N 1
ATOM 635 C CA . GLU A 1 79 ? -9.161 2.669 14.180 1.00 68.44 79 GLU A CA 1
ATOM 636 C C . GLU A 1 79 ? -10.466 3.389 13.761 1.00 68.44 79 GLU A C 1
ATOM 638 O O . GLU A 1 79 ? -10.809 4.418 14.346 1.00 68.44 79 GLU A O 1
ATOM 643 N N . TYR A 1 80 ? -11.205 2.854 12.776 1.00 54.16 80 TYR A N 1
ATOM 644 C CA . TYR A 1 80 ? -12.437 3.421 12.199 1.00 54.16 80 TYR A CA 1
ATOM 645 C C . TYR A 1 80 ? -13.451 2.334 11.838 1.00 54.16 80 TYR A C 1
ATOM 647 O O . TYR A 1 80 ? -14.666 2.620 11.949 1.00 54.16 80 TYR A O 1
#

Nearest PDB structures (foldseek):
  8umv-assembly1_D  TM=5.313E-01  e=7.631E+00  Homo sapiens
  6vvo-assembly1_D  TM=5.312E-01  e=7.631E+00  Homo sapiens

pLDDT: mean 90.26, std 8.64, range [54.16, 97.81]

Sequence (80 aa):
MDYNQLIDKIEKFV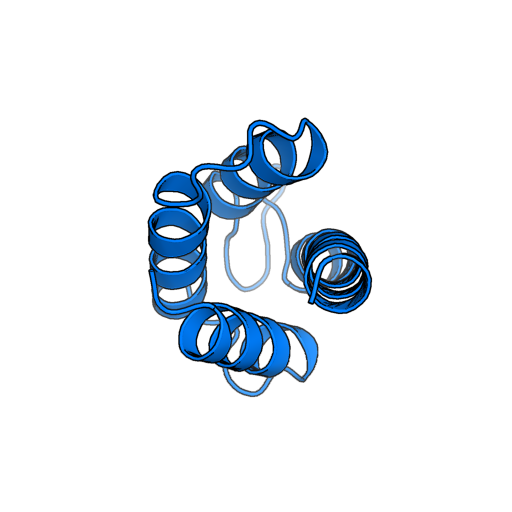NKDDISLKNTQEIEVLLENLIIKDELITETILFLASYRPGGGEYMNDESQITQQLNKVLVLLKSEY

Mean predicted aligned error: 3.83 Å

Foldseek 3Di:
DCLVVLLVLLVCLLVVVDVDLVSLVVNLVVLVPDPDDDPLSVVLNVLSVQADDVADPRGDYSVRNSVSSVVVSVVSVVVD

Organism: Acinetobacter guillouiae (NCBI:txid106649)

Solvent-accessible surface area (backbone atoms only — not comparable to full-atom values): 4672 Å² total; per-residue (Å²): 134,63,64,66,61,44,50,52,53,50,48,30,34,62,73,60,77,41,67,46,73,65,51,44,52,54,45,38,55,52,57,71,66,44,89,73,90,46,70,69,60,55,51,46,43,58,50,49,75,40,52,35,80,91,33,52,103,89,32,37,29,67,68,58,49,35,57,54,50,51,55,51,52,52,54,58,63,72,81,104

Radius of gyration: 11.61 Å; Cα contacts (8 Å, |Δi|>4): 78; chains: 1; bounding box: 30×22×26 Å